Protein AF-A0A535TQD7-F1 (afdb_monomer)

Foldseek 3Di:
DVVQLVVCVVVVHDNVVSVLLVVLQVVQLVVADDDVVSGDDPVVSVVSSVPD

Sequence (52 aa):
FVGALTVALAEGQQPEDALRFAVYASALKVTKFGAQSGLPTRAEVEAFL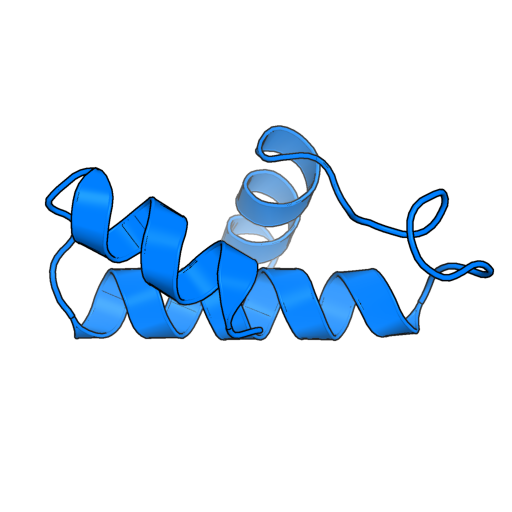HSV

Radius of gyration: 10.45 Å; Cα contacts (8 Å, |Δi|>4): 41; chains: 1; bounding box: 24×23×22 Å

Structure (mmCIF, N/CA/C/O backbone):
data_AF-A0A535TQD7-F1
#
_entry.id   AF-A0A535TQD7-F1
#
loop_
_atom_site.group_PDB
_atom_site.id
_atom_site.type_symbol
_atom_site.label_atom_id
_atom_site.label_alt_id
_atom_site.label_comp_id
_atom_site.label_asym_id
_atom_site.label_entity_id
_atom_site.label_seq_id
_atom_site.pdbx_PDB_ins_code
_atom_site.Cartn_x
_atom_site.Cartn_y
_atom_site.Cartn_z
_atom_site.occupancy
_atom_site.B_iso_or_equiv
_atom_site.auth_seq_id
_atom_site.auth_comp_id
_atom_site.auth_asym_id
_atom_site.auth_atom_id
_atom_site.pdbx_PDB_model_num
ATOM 1 N N . PHE A 1 1 ? 3.416 2.393 2.537 1.00 97.06 1 PHE A N 1
ATOM 2 C CA . PHE A 1 1 ? 2.839 2.104 3.859 1.00 97.06 1 PHE A CA 1
ATOM 3 C C . PHE A 1 1 ? 2.078 3.295 4.414 1.00 97.06 1 PHE A C 1
ATOM 5 O O . PHE A 1 1 ? 0.874 3.325 4.229 1.00 97.06 1 PHE A O 1
ATOM 12 N N . VAL A 1 2 ? 2.750 4.296 5.002 1.00 98.00 2 VAL A N 1
ATOM 13 C CA . VAL A 1 2 ? 2.089 5.392 5.741 1.00 98.00 2 VAL A CA 1
ATOM 14 C C . VAL A 1 2 ? 1.003 6.084 4.919 1.00 98.00 2 VAL A C 1
ATOM 16 O O . VAL A 1 2 ? -0.127 6.133 5.370 1.00 98.00 2 VAL A O 1
ATOM 19 N N . GLY A 1 3 ? 1.292 6.504 3.682 1.00 97.62 3 GLY A N 1
ATOM 20 C CA . GLY A 1 3 ? 0.277 7.142 2.832 1.00 97.62 3 GLY A CA 1
ATOM 21 C C . GLY A 1 3 ? -0.950 6.262 2.560 1.00 97.62 3 GLY A C 1
ATOM 22 O O . GLY A 1 3 ? -2.072 6.743 2.628 1.00 97.62 3 GLY A O 1
ATOM 23 N N . ALA A 1 4 ? -0.753 4.962 2.325 1.00 98.12 4 ALA A N 1
ATOM 24 C CA . ALA A 1 4 ? -1.854 4.020 2.119 1.00 98.12 4 A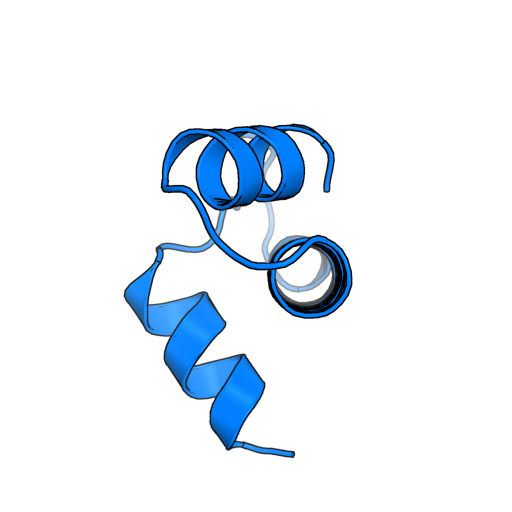LA A CA 1
ATOM 25 C C . ALA A 1 4 ? -2.675 3.806 3.404 1.00 98.12 4 ALA A C 1
ATOM 27 O O . ALA A 1 4 ? -3.899 3.769 3.337 1.00 98.12 4 ALA A O 1
ATOM 28 N N . LEU A 1 5 ? -2.013 3.734 4.565 1.00 98.69 5 LEU A N 1
ATOM 29 C CA . LEU A 1 5 ? -2.672 3.636 5.870 1.00 98.69 5 LEU A CA 1
ATOM 30 C C . LEU A 1 5 ? -3.484 4.898 6.180 1.00 98.69 5 LEU A C 1
ATOM 32 O O . LEU A 1 5 ? -4.641 4.802 6.572 1.00 98.69 5 LEU A O 1
ATOM 36 N N . THR A 1 6 ? -2.894 6.077 5.971 1.00 98.62 6 THR A N 1
ATOM 37 C CA . THR A 1 6 ? -3.561 7.367 6.176 1.00 98.62 6 THR A CA 1
ATOM 38 C C . THR A 1 6 ? -4.807 7.483 5.309 1.00 98.62 6 THR A C 1
ATOM 40 O O . THR A 1 6 ? -5.855 7.856 5.822 1.00 98.62 6 THR A O 1
ATOM 43 N N . VAL A 1 7 ? -4.712 7.139 4.020 1.00 98.25 7 VAL A N 1
ATOM 44 C CA . VAL A 1 7 ? -5.861 7.176 3.105 1.00 98.25 7 VAL A CA 1
ATOM 45 C C . VAL A 1 7 ? -6.957 6.213 3.564 1.00 98.25 7 VAL A C 1
ATOM 47 O O . VAL A 1 7 ? -8.100 6.633 3.692 1.00 98.25 7 VAL A O 1
ATOM 50 N N . ALA A 1 8 ? -6.622 4.958 3.874 1.00 98.44 8 ALA A N 1
ATOM 51 C CA . ALA A 1 8 ? -7.616 3.968 4.287 1.00 98.44 8 A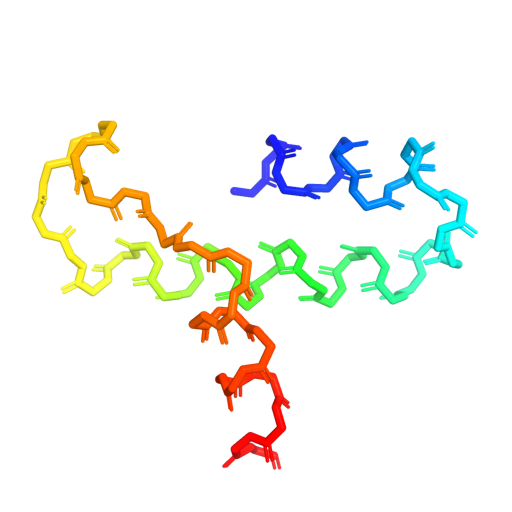LA A CA 1
ATOM 52 C C . ALA A 1 8 ? -8.330 4.342 5.600 1.00 98.44 8 ALA A C 1
ATOM 54 O O . ALA A 1 8 ? -9.547 4.201 5.705 1.00 98.44 8 ALA A O 1
ATOM 55 N N . LEU A 1 9 ? -7.599 4.880 6.582 1.00 98.75 9 LEU A N 1
ATOM 56 C CA . LEU A 1 9 ? -8.200 5.392 7.818 1.00 98.75 9 LEU A CA 1
ATOM 57 C C . LEU A 1 9 ? -9.069 6.631 7.562 1.00 98.75 9 LEU A C 1
ATOM 59 O O . LEU A 1 9 ? -10.151 6.743 8.132 1.00 98.75 9 LEU A O 1
ATOM 63 N N . ALA A 1 10 ? -8.625 7.548 6.695 1.00 98.69 10 ALA A N 1
ATOM 64 C CA . ALA A 1 10 ? -9.389 8.745 6.336 1.00 98.69 10 ALA A CA 1
ATOM 65 C C . ALA A 1 10 ? -10.698 8.413 5.596 1.00 98.69 10 ALA A C 1
ATOM 67 O O . ALA A 1 10 ? -11.663 9.167 5.686 1.00 98.69 10 ALA A O 1
ATOM 68 N N . GLU A 1 11 ? -10.747 7.274 4.908 1.00 98.31 11 GLU A N 1
ATOM 69 C CA . GLU A 1 11 ? -11.953 6.735 4.268 1.00 98.31 11 GLU A CA 1
ATOM 70 C C . GLU A 1 11 ? -12.876 5.972 5.231 1.00 98.31 11 GLU A C 1
ATOM 72 O O . GLU A 1 11 ? -13.926 5.487 4.817 1.00 98.31 11 GLU A O 1
ATOM 77 N N . GLY A 1 12 ? -12.515 5.86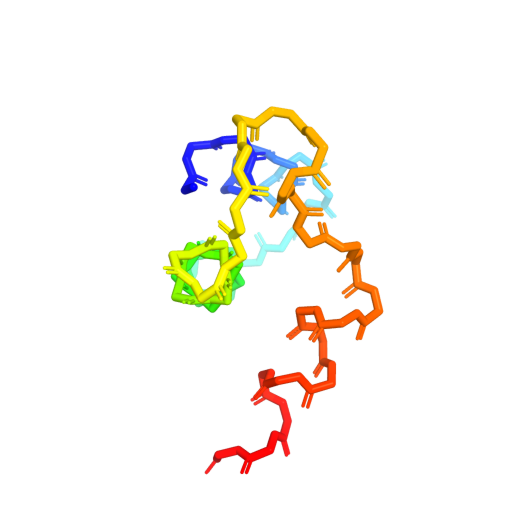4 6.513 1.00 98.50 12 GLY A N 1
ATOM 78 C CA . GLY A 1 12 ? -13.345 5.223 7.534 1.00 98.50 12 GLY A CA 1
ATOM 79 C C . GLY A 1 12 ? -13.272 3.697 7.549 1.00 98.50 12 GLY A C 1
ATOM 80 O O . GLY A 1 12 ? -14.152 3.056 8.125 1.00 98.50 12 GLY A O 1
ATOM 81 N N . GLN A 1 13 ? -12.243 3.097 6.941 1.00 98.38 13 GLN A N 1
ATOM 82 C CA . GLN A 1 13 ? -12.011 1.659 7.079 1.00 98.38 13 GLN A CA 1
ATOM 83 C C . GLN A 1 13 ? -11.729 1.297 8.541 1.00 98.38 13 GLN A C 1
ATOM 85 O O . GLN A 1 13 ? -11.145 2.085 9.293 1.00 98.38 13 GLN A O 1
ATOM 90 N N . GLN A 1 14 ? -12.105 0.080 8.941 1.00 98.62 14 GLN A N 1
ATOM 91 C CA . GLN A 1 14 ? -11.706 -0.435 10.247 1.00 98.62 14 GLN A CA 1
ATOM 92 C C . GLN A 1 14 ? -10.171 -0.490 10.334 1.00 98.62 14 GLN A C 1
ATOM 94 O O . GLN A 1 14 ? -9.517 -0.759 9.322 1.00 98.62 14 GLN A O 1
ATOM 99 N N . PRO A 1 15 ? -9.566 -0.262 11.516 1.00 98.38 15 PRO A N 1
ATOM 100 C CA . PRO A 1 15 ? -8.109 -0.215 11.650 1.00 98.38 15 PRO A CA 1
ATOM 101 C C . PRO A 1 15 ? -7.386 -1.451 11.096 1.00 98.38 15 PRO A C 1
ATOM 103 O O . PRO A 1 15 ? -6.312 -1.331 10.510 1.00 98.38 15 PRO A O 1
ATOM 106 N N . GLU A 1 16 ? -7.986 -2.631 11.250 1.00 98.25 16 GLU A N 1
ATOM 107 C CA . GLU A 1 16 ? -7.452 -3.903 10.753 1.00 98.25 16 GLU A CA 1
ATOM 108 C C . GLU A 1 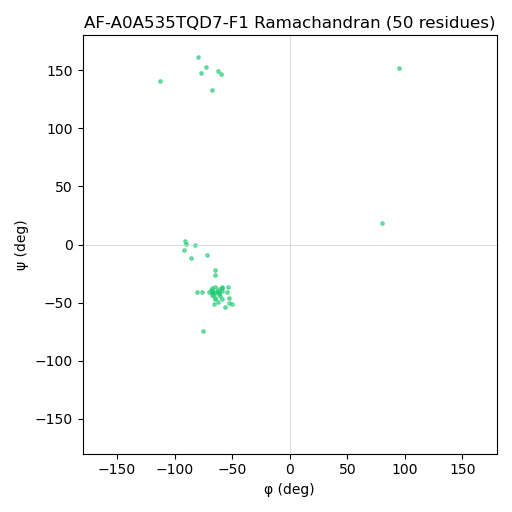16 ? -7.437 -3.964 9.219 1.00 98.25 16 GLU A C 1
ATOM 110 O O . GLU A 1 16 ? -6.429 -4.355 8.623 1.00 98.25 16 GLU A O 1
ATOM 115 N N . ASP A 1 17 ? -8.512 -3.508 8.573 1.00 98.12 17 ASP A N 1
ATOM 116 C CA . ASP A 1 17 ? -8.622 -3.449 7.112 1.00 98.12 17 ASP A CA 1
ATOM 117 C C . ASP A 1 17 ? -7.693 -2.383 6.528 1.00 98.12 17 ASP A C 1
ATOM 119 O O . ASP A 1 17 ? -6.978 -2.641 5.558 1.00 98.12 17 ASP A O 1
ATOM 123 N N . ALA A 1 18 ? -7.604 -1.221 7.181 1.00 98.50 18 ALA A N 1
ATOM 124 C CA . ALA A 1 18 ? -6.684 -0.159 6.792 1.00 98.50 18 ALA A CA 1
ATOM 125 C C . ALA A 1 18 ? -5.219 -0.616 6.878 1.00 98.50 18 ALA A C 1
ATOM 127 O O . ALA A 1 18 ? -4.410 -0.326 5.988 1.00 98.50 18 ALA A O 1
ATOM 128 N N . LEU A 1 19 ? -4.874 -1.367 7.931 1.00 98.50 19 LEU A N 1
ATOM 129 C CA . LEU A 1 19 ? -3.548 -1.952 8.088 1.00 98.50 19 LEU A CA 1
ATOM 130 C C . LEU A 1 19 ? -3.267 -2.988 6.997 1.00 98.50 19 LEU A C 1
ATOM 132 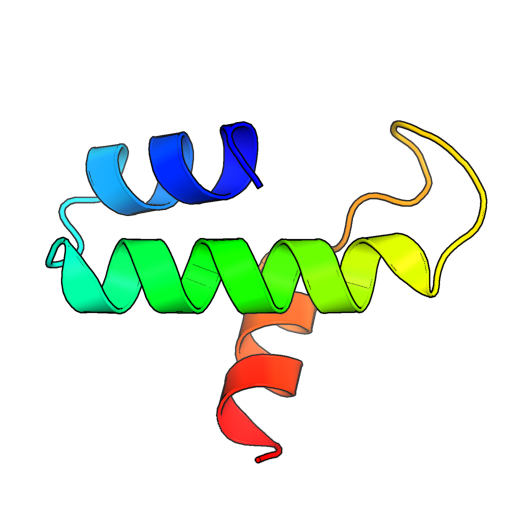O O . LEU A 1 19 ? -2.200 -2.933 6.378 1.00 98.50 19 LEU A O 1
ATOM 136 N N . ARG A 1 20 ? -4.220 -3.886 6.713 1.00 98.00 20 ARG A N 1
ATOM 137 C CA . ARG A 1 20 ? -4.112 -4.848 5.604 1.00 98.00 20 ARG A CA 1
ATOM 138 C C . ARG A 1 20 ? -3.881 -4.121 4.284 1.00 98.00 20 ARG A C 1
ATOM 140 O O . ARG A 1 20 ? -2.861 -4.363 3.640 1.00 98.00 20 ARG A O 1
ATOM 147 N N . PHE A 1 21 ? -4.730 -3.163 3.926 1.00 98.38 21 PHE A N 1
ATOM 148 C CA . PHE A 1 21 ? -4.569 -2.362 2.712 1.00 98.38 21 PHE A CA 1
ATOM 149 C C . PHE A 1 21 ? -3.169 -1.726 2.618 1.00 98.38 21 PHE A C 1
ATOM 151 O O . PHE A 1 21 ? -2.493 -1.832 1.590 1.00 98.38 21 PHE A O 1
ATOM 158 N N . ALA A 1 22 ? -2.681 -1.124 3.706 1.00 98.50 22 ALA A N 1
ATOM 159 C CA . ALA A 1 22 ? -1.366 -0.489 3.742 1.00 98.50 22 ALA A CA 1
ATOM 160 C C . ALA A 1 22 ? -0.198 -1.472 3.558 1.00 98.50 22 ALA A C 1
ATOM 162 O O . ALA A 1 22 ? 0.805 -1.120 2.915 1.00 98.50 22 ALA A O 1
ATOM 163 N N . VAL A 1 23 ? -0.308 -2.686 4.105 1.00 98.38 23 VAL A N 1
ATOM 164 C CA . VAL A 1 23 ? 0.683 -3.758 3.927 1.00 98.38 23 VAL A CA 1
ATOM 165 C C . VAL A 1 23 ? 0.711 -4.207 2.469 1.00 98.38 23 VAL A C 1
ATOM 167 O O . VAL A 1 23 ? 1.782 -4.172 1.861 1.00 98.38 23 VAL A O 1
ATOM 170 N N . TYR A 1 24 ? -0.444 -4.521 1.877 1.00 98.31 24 TYR A N 1
ATOM 171 C CA . TYR A 1 24 ? -0.529 -4.966 0.481 1.00 98.31 24 TYR A CA 1
ATOM 172 C C . TYR A 1 24 ? -0.047 -3.886 -0.498 1.00 98.31 24 TYR A C 1
ATOM 174 O O . TYR A 1 24 ? 0.749 -4.175 -1.392 1.00 98.31 24 TYR A O 1
ATOM 182 N N . ALA A 1 25 ? -0.401 -2.617 -0.270 1.00 98.25 25 ALA A N 1
ATOM 183 C CA . ALA A 1 25 ? 0.132 -1.496 -1.046 1.00 98.25 25 ALA A CA 1
ATOM 184 C C . ALA A 1 25 ? 1.665 -1.400 -0.966 1.00 98.25 25 ALA A C 1
ATOM 186 O O . ALA A 1 25 ? 2.333 -1.062 -1.942 1.00 98.25 25 ALA A O 1
ATOM 187 N N . SER A 1 26 ? 2.247 -1.695 0.197 1.00 97.88 26 SER A N 1
ATOM 188 C CA . SER A 1 26 ? 3.701 -1.623 0.396 1.00 97.88 26 SER A CA 1
ATOM 189 C C . SER A 1 26 ? 4.425 -2.808 -0.228 1.00 97.88 26 SER A C 1
ATOM 191 O O . SER A 1 26 ? 5.462 -2.613 -0.860 1.00 97.88 26 SER A O 1
ATOM 193 N N . ALA A 1 27 ? 3.859 -4.005 -0.091 1.00 97.50 27 ALA A N 1
ATOM 194 C CA . ALA A 1 27 ? 4.349 -5.215 -0.732 1.00 97.50 27 ALA A CA 1
ATOM 195 C C . ALA A 1 27 ? 4.337 -5.066 -2.259 1.00 97.50 27 ALA A C 1
ATOM 197 O O . ALA A 1 27 ? 5.343 -5.337 -2.908 1.00 97.50 27 ALA A O 1
ATOM 198 N N . LEU A 1 28 ? 3.262 -4.519 -2.832 1.00 96.81 28 LEU A N 1
ATOM 199 C CA . LEU A 1 28 ? 3.215 -4.257 -4.266 1.00 96.81 28 LEU A CA 1
ATOM 200 C C . LEU A 1 28 ? 4.201 -3.151 -4.680 1.00 96.81 28 LEU A C 1
ATOM 202 O O . LEU A 1 28 ? 4.909 -3.304 -5.674 1.00 96.81 28 LEU A O 1
ATOM 206 N N . LYS A 1 29 ? 4.325 -2.070 -3.896 1.00 97.00 29 LYS A N 1
ATOM 207 C CA . LYS A 1 29 ? 5.277 -0.978 -4.173 1.00 97.00 29 LYS A CA 1
ATOM 208 C C . LYS A 1 29 ? 6.712 -1.479 -4.328 1.00 97.00 29 LYS A C 1
ATOM 210 O O . LYS A 1 29 ? 7.438 -0.966 -5.174 1.00 97.00 29 LYS A O 1
ATOM 215 N N . VAL A 1 30 ? 7.168 -2.427 -3.504 1.00 96.44 30 VAL A N 1
ATOM 216 C CA . VAL A 1 30 ? 8.572 -2.888 -3.558 1.00 96.44 30 VAL A CA 1
ATOM 217 C C . VAL A 1 30 ? 8.887 -3.741 -4.790 1.00 96.44 30 VAL A C 1
ATOM 219 O O . VAL A 1 30 ? 10.056 -3.989 -5.059 1.00 96.44 30 VAL A O 1
ATOM 222 N N . THR A 1 31 ? 7.875 -4.126 -5.572 1.00 96.25 31 THR A N 1
ATOM 223 C CA . THR A 1 31 ? 8.052 -4.827 -6.856 1.00 96.25 31 THR A CA 1
ATOM 224 C C . THR A 1 31 ? 8.280 -3.883 -8.041 1.00 96.25 31 THR A C 1
ATOM 226 O O . THR A 1 31 ? 8.657 -4.334 -9.121 1.00 96.25 31 THR A O 1
ATOM 229 N N . LYS A 1 32 ? 8.064 -2.572 -7.861 1.00 94.94 32 LYS A N 1
ATOM 230 C CA . LYS A 1 32 ? 8.131 -1.562 -8.925 1.00 94.94 32 LYS A CA 1
ATOM 231 C C . LYS A 1 32 ? 9.314 -0.618 -8.715 1.00 94.94 32 LYS A C 1
ATOM 233 O O . LYS A 1 32 ? 9.616 -0.205 -7.595 1.00 94.94 32 LYS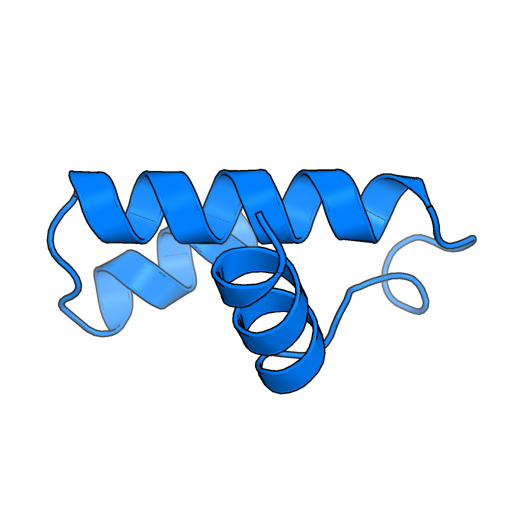 A O 1
ATOM 238 N N . PHE A 1 33 ? 9.977 -0.250 -9.809 1.00 96.00 33 PHE A N 1
ATOM 239 C CA . PHE A 1 33 ? 11.050 0.741 -9.780 1.00 96.00 33 PHE A CA 1
ATOM 240 C C . PHE A 1 33 ? 10.492 2.168 -9.678 1.00 96.00 33 PHE A C 1
ATOM 242 O O . PHE A 1 33 ? 9.450 2.490 -10.246 1.00 96.00 33 PHE A O 1
ATOM 249 N N . GLY A 1 34 ? 11.238 3.042 -9.001 1.00 94.50 34 GLY A N 1
ATOM 250 C CA . GLY A 1 34 ? 10.887 4.448 -8.825 1.00 94.50 34 GLY A CA 1
ATOM 251 C C . GLY A 1 34 ? 10.158 4.733 -7.512 1.00 94.50 34 GLY A C 1
ATOM 252 O O . GLY A 1 34 ? 9.497 3.876 -6.928 1.00 94.50 34 GLY A O 1
ATOM 253 N N . ALA A 1 35 ? 10.318 5.962 -7.015 1.00 90.94 35 ALA A N 1
ATOM 254 C CA . ALA A 1 35 ? 9.716 6.393 -5.757 1.00 90.94 35 ALA A CA 1
ATOM 255 C C . ALA A 1 35 ? 8.213 6.663 -5.926 1.00 90.94 35 ALA A C 1
ATOM 257 O O . ALA A 1 35 ? 7.393 5.850 -5.512 1.00 90.94 35 ALA A O 1
ATOM 258 N N . GLN A 1 36 ? 7.860 7.784 -6.563 1.00 92.75 36 GLN A N 1
ATOM 259 C CA . GLN A 1 36 ? 6.466 8.159 -6.814 1.00 92.75 36 GLN A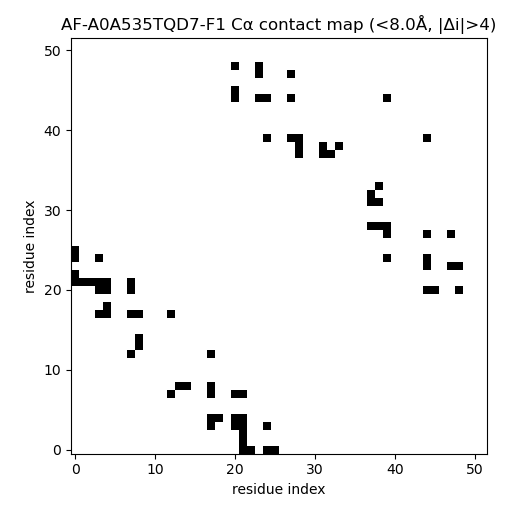 CA 1
ATOM 260 C C . GLN A 1 36 ? 5.886 7.427 -8.028 1.00 92.75 36 GLN A C 1
ATOM 262 O O . GLN A 1 36 ? 4.759 6.952 -7.975 1.00 92.75 36 GLN A O 1
ATOM 267 N N . SER A 1 37 ? 6.668 7.287 -9.102 1.00 94.44 37 SER A N 1
ATOM 268 C CA . SER A 1 37 ? 6.252 6.568 -10.314 1.00 94.44 37 SER A CA 1
ATOM 269 C C . SER A 1 37 ? 6.025 5.070 -10.085 1.00 94.44 37 SER A C 1
ATOM 271 O O . SER A 1 37 ? 5.304 4.445 -10.853 1.00 94.44 37 SER A O 1
ATOM 273 N N . GLY A 1 38 ? 6.624 4.502 -9.033 1.00 95.12 38 GLY A N 1
ATOM 274 C CA . GLY A 1 38 ? 6.450 3.106 -8.631 1.00 95.12 38 GLY A CA 1
ATOM 275 C C . GLY A 1 38 ? 5.317 2.876 -7.626 1.00 95.12 38 GLY A C 1
ATOM 276 O O . GLY A 1 38 ? 5.143 1.748 -7.164 1.00 95.12 38 GLY A O 1
ATOM 277 N N . LEU A 1 39 ? 4.560 3.913 -7.243 1.00 97.25 39 LEU A N 1
ATOM 278 C CA . LEU A 1 39 ? 3.416 3.733 -6.349 1.00 97.25 39 LEU A CA 1
ATOM 279 C C . LEU A 1 39 ? 2.307 2.941 -7.059 1.00 97.25 39 LEU A C 1
ATOM 281 O O . LEU A 1 39 ? 1.971 3.257 -8.200 1.00 97.25 39 LEU A O 1
ATOM 285 N N . PRO A 1 40 ? 1.722 1.924 -6.406 1.00 96.94 40 PRO A N 1
ATOM 286 C CA . PRO A 1 40 ? 0.587 1.214 -6.970 1.00 96.94 40 PRO A CA 1
ATOM 287 C C . PRO A 1 40 ? -0.683 2.065 -6.924 1.00 96.94 40 PRO A C 1
ATOM 289 O O . PRO A 1 40 ? -0.863 2.909 -6.042 1.00 96.94 40 PRO A O 1
ATOM 292 N N . THR A 1 41 ? -1.587 1.803 -7.861 1.00 97.38 41 THR A N 1
ATOM 293 C CA . THR A 1 41 ? -2.936 2.380 -7.864 1.00 97.38 41 THR A CA 1
ATOM 294 C C . THR A 1 41 ? -3.855 1.627 -6.901 1.00 97.38 41 THR A C 1
ATOM 296 O O . THR A 1 41 ? -3.585 0.478 -6.551 1.00 97.38 41 THR A O 1
ATOM 299 N N . ARG A 1 42 ? -4.982 2.241 -6.509 1.00 97.06 42 ARG A N 1
ATOM 300 C CA . ARG A 1 42 ? -6.009 1.588 -5.675 1.00 97.06 42 ARG A CA 1
ATOM 301 C C . ARG A 1 42 ? -6.411 0.218 -6.228 1.00 97.06 42 ARG A C 1
ATOM 303 O O . ARG A 1 42 ? -6.358 -0.761 -5.495 1.00 97.06 42 ARG A O 1
ATOM 310 N N . ALA A 1 43 ? -6.752 0.164 -7.515 1.00 98.00 43 ALA A N 1
ATOM 311 C CA . ALA A 1 43 ? -7.233 -1.050 -8.166 1.00 98.00 43 ALA A CA 1
ATOM 312 C C . ALA A 1 43 ? -6.189 -2.177 -8.144 1.00 98.00 43 ALA A C 1
ATOM 314 O O . ALA A 1 43 ? -6.533 -3.333 -7.929 1.00 98.00 43 ALA A O 1
ATOM 315 N N . GLU A 1 44 ? -4.904 -1.853 -8.316 1.00 97.62 44 GLU A N 1
ATOM 316 C CA . GLU A 1 44 ? -3.842 -2.861 -8.234 1.00 97.62 44 GLU A CA 1
ATOM 317 C C . GLU A 1 44 ? -3.677 -3.412 -6.813 1.00 97.62 44 GLU A C 1
ATOM 319 O O . GLU A 1 44 ? -3.433 -4.605 -6.643 1.00 97.62 44 GLU A O 1
ATOM 324 N N . VAL A 1 45 ? -3.822 -2.562 -5.790 1.00 97.69 45 VAL A N 1
ATOM 325 C CA . VAL A 1 45 ? -3.762 -3.009 -4.392 1.00 97.69 45 VAL A CA 1
ATOM 326 C C . VAL A 1 45 ? -4.958 -3.894 -4.052 1.00 97.69 45 VAL A C 1
ATOM 328 O O . VAL A 1 45 ? -4.765 -4.932 -3.430 1.00 97.69 45 VAL A O 1
ATOM 331 N N . GLU A 1 46 ? -6.168 -3.529 -4.477 1.00 96.62 46 GLU A N 1
ATOM 332 C CA . GLU A 1 46 ? -7.378 -4.337 -4.262 1.00 96.62 46 GLU A CA 1
ATOM 333 C C . GLU A 1 46 ? -7.313 -5.677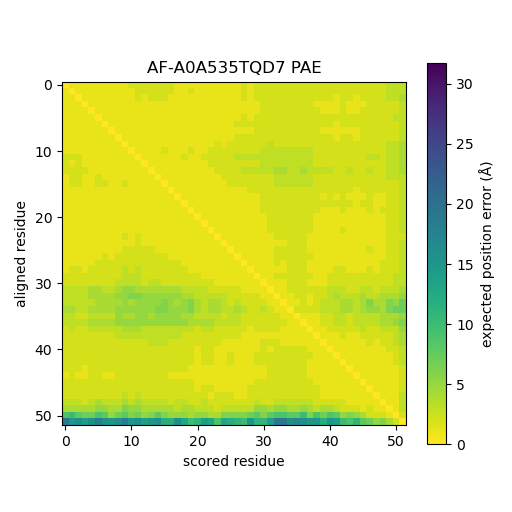 -5.001 1.00 96.62 46 GLU A C 1
ATOM 335 O O . GLU A 1 46 ? -7.656 -6.712 -4.435 1.00 96.62 46 GLU A O 1
ATOM 340 N N . ALA A 1 47 ? -6.822 -5.686 -6.243 1.00 97.25 47 ALA A N 1
ATOM 341 C CA . ALA A 1 47 ? -6.610 -6.923 -6.986 1.00 97.25 47 ALA A CA 1
ATOM 342 C C . ALA A 1 47 ? -5.597 -7.835 -6.277 1.00 97.25 47 ALA A C 1
ATOM 344 O O . ALA A 1 47 ? -5.828 -9.036 -6.161 1.00 97.25 47 ALA A O 1
ATOM 345 N N . PHE A 1 48 ? -4.501 -7.268 -5.762 1.00 96.38 48 PHE A N 1
ATOM 346 C CA . PHE A 1 48 ? -3.496 -8.034 -5.029 1.00 96.38 48 PHE A CA 1
ATOM 347 C C . PHE A 1 48 ? -4.030 -8.555 -3.686 1.00 96.38 48 PHE A C 1
ATOM 349 O O . PHE A 1 48 ? -3.793 -9.713 -3.346 1.00 96.38 48 PHE A O 1
ATOM 356 N N . LEU A 1 49 ? -4.806 -7.741 -2.965 1.00 94.75 49 LEU A N 1
ATOM 357 C CA . LEU A 1 49 ? -5.449 -8.110 -1.701 1.00 94.75 49 LEU A CA 1
ATOM 358 C C . LEU A 1 49 ? -6.387 -9.317 -1.847 1.00 94.75 49 LEU A C 1
ATOM 360 O O . LEU A 1 49 ? -6.442 -10.139 -0.943 1.00 94.75 49 LEU A O 1
ATOM 364 N N . HIS A 1 50 ? -7.099 -9.434 -2.971 1.00 92.38 50 HIS A N 1
ATOM 365 C CA . HIS A 1 50 ? -8.018 -10.548 -3.243 1.00 92.38 50 HIS A CA 1
ATOM 366 C C . HIS A 1 50 ? -7.367 -11.749 -3.953 1.00 92.38 50 HIS A C 1
ATOM 368 O O . HIS A 1 50 ? -8.058 -12.711 -4.282 1.00 92.38 50 HIS A O 1
ATOM 374 N N . SER A 1 51 ? -6.062 -11.690 -4.242 1.00 85.94 51 SER A N 1
ATOM 375 C CA . SER A 1 51 ? -5.335 -12.756 -4.952 1.00 85.94 51 SER A CA 1
ATOM 376 C C . SER A 1 51 ? -4.690 -13.804 -4.036 1.00 85.94 51 SER A C 1
ATOM 378 O O . SER A 1 51 ? -4.117 -14.774 -4.536 1.00 85.94 51 SER A O 1
ATOM 380 N N . VAL A 1 52 ? -4.771 -13.603 -2.718 1.00 61.09 52 VAL A N 1
ATOM 381 C CA . VAL A 1 52 ? -4.169 -14.433 -1.661 1.00 61.09 52 VAL A CA 1
ATOM 382 C C . VAL A 1 52 ? -5.249 -14.815 -0.660 1.00 61.09 52 VAL A C 1
ATOM 384 O O . VAL A 1 52 ? -5.238 -15.981 -0.212 1.00 61.09 52 VAL A O 1
#

Nearest PDB structures (foldseek):
  1vm7-assembly1_B  TM=9.434E-01  e=4.284E-03  Thermotoga maritima MSB8
  6znx-assembly1_A  TM=9.723E-01  e=8.863E-03  Thermus sp. 2.9
  6znx-assembly2_B  TM=9.796E-01  e=1.408E-02  Thermus sp. 2.9
  8cqx-assembly1_A  TM=9.759E-01  e=1.408E-02  Thermus sp.
  6ils-assembly1_A  TM=9.660E-01  e=4.052E-02  Arabidopsis thaliana

Secondary structure (DSSP, 8-state):
-HHHHHHHHHTT--HHHHHHHHHHHHHHHTTSSSSSTTPPPHHHHHHHHT--

Solvent-accessible surface area (backbone atoms only — not comparable to full-atom values): 2914 Å² total; per-residue (Å²): 69,68,69,47,29,52,50,31,47,72,73,65,45,55,72,69,56,12,49,49,52,9,48,43,39,35,61,55,24,75,76,38,74,62,77,77,85,16,52,67,53,72,67,59,33,53,54,54,63,74,72,114

Mean predicted aligned error: 2.11 Å

pLDDT: mean 96.24, std 5.43, range [61.09, 98.75]